Protein AF-A0A5C0SKN6-F1 (afdb_monomer_lite)

Radius of gyration: 29.1 Å; chains: 1; bounding box: 46×24×102 Å

InterPro domains:
  IPR007166 Class III signal peptide motif [PF04021] (7-33)

Organism: NCBI:txid2598455

Sequence (135 aa):
MFRLRRKKGQGAIEYLFMIAAALVIILIAVRYVGQSGQQASEQGNIAQLQAQAELAKSNLVGRNAWDDDYTVDWGDNGNKTIVIKNTSGTPLVNSTATNADKYKDLIGSTPKLKTVYDNCMSGNENYCYILIDLG

Structure (mmCIF, N/CA/C/O backbone):
data_AF-A0A5C0SKN6-F1
#
_entry.id   AF-A0A5C0SKN6-F1
#
loop_
_atom_site.group_PDB
_atom_site.id
_atom_site.type_symbol
_atom_site.label_atom_id
_atom_site.label_alt_id
_atom_site.label_comp_id
_atom_site.label_asym_id
_atom_site.label_entity_id
_atom_site.label_seq_id
_atom_site.pdbx_PDB_ins_code
_atom_site.Cartn_x
_atom_site.Cartn_y
_atom_site.Cartn_z
_atom_site.occupancy
_atom_site.B_iso_or_equiv
_atom_site.auth_seq_id
_atom_site.auth_comp_id
_atom_site.auth_asym_id
_atom_site.auth_atom_id
_atom_site.pdbx_PDB_model_num
ATOM 1 N N . MET A 1 1 ? 28.934 4.907 -84.330 1.00 46.41 1 MET A N 1
ATOM 2 C CA . MET A 1 1 ? 28.875 3.769 -83.384 1.00 46.41 1 MET A CA 1
ATOM 3 C C . MET A 1 1 ? 29.260 4.272 -81.989 1.00 46.41 1 MET A C 1
ATOM 5 O O . MET A 1 1 ? 30.438 4.326 -81.668 1.00 46.41 1 MET A O 1
ATOM 9 N N . PHE A 1 2 ? 28.291 4.729 -81.189 1.00 49.53 2 PHE A N 1
ATOM 10 C CA . PHE A 1 2 ? 28.538 5.266 -79.842 1.00 49.53 2 PHE A CA 1
ATOM 11 C C . PHE A 1 2 ? 28.407 4.138 -78.808 1.00 49.53 2 PHE A C 1
ATOM 13 O O . PHE A 1 2 ? 27.310 3.644 -78.561 1.00 49.53 2 PHE A O 1
ATOM 20 N N . ARG A 1 3 ? 29.525 3.702 -78.215 1.00 56.19 3 ARG A N 1
ATOM 21 C CA . ARG A 1 3 ? 29.519 2.790 -77.061 1.00 56.19 3 ARG A CA 1
ATOM 22 C C . ARG A 1 3 ? 29.512 3.619 -75.776 1.00 56.19 3 ARG A C 1
ATOM 24 O O . ARG A 1 3 ? 30.536 4.184 -75.399 1.00 56.19 3 ARG A O 1
ATOM 31 N N . LEU A 1 4 ? 28.367 3.675 -75.097 1.00 60.59 4 LEU A N 1
ATOM 32 C CA . LEU A 1 4 ? 28.257 4.214 -73.740 1.00 60.59 4 LEU A CA 1
ATOM 33 C C . LEU A 1 4 ? 29.071 3.329 -72.782 1.00 60.59 4 LEU A C 1
ATOM 35 O O . LEU A 1 4 ? 28.676 2.216 -72.436 1.00 60.59 4 LEU A O 1
ATOM 39 N N . ARG A 1 5 ? 30.243 3.820 -72.365 1.00 59.62 5 ARG A N 1
ATOM 40 C CA . ARG A 1 5 ? 31.045 3.234 -71.283 1.00 59.62 5 ARG A CA 1
ATOM 41 C C . ARG A 1 5 ? 30.256 3.347 -69.974 1.00 59.62 5 ARG A C 1
ATOM 43 O O . ARG A 1 5 ? 30.195 4.416 -69.375 1.00 59.62 5 ARG A O 1
ATOM 50 N N . ARG A 1 6 ? 29.686 2.232 -69.513 1.00 61.94 6 ARG A N 1
ATOM 51 C CA . ARG A 1 6 ? 29.120 2.082 -68.164 1.00 61.94 6 ARG A CA 1
ATOM 52 C C . ARG A 1 6 ? 30.262 2.273 -67.156 1.00 61.94 6 ARG A C 1
ATOM 54 O O . ARG A 1 6 ? 31.090 1.380 -66.980 1.00 61.94 6 ARG A O 1
ATOM 61 N N . LYS A 1 7 ? 30.384 3.465 -66.560 1.00 58.47 7 LYS A N 1
ATOM 62 C CA . LYS A 1 7 ? 31.364 3.706 -65.490 1.00 58.47 7 LYS A CA 1
ATOM 63 C C . LYS A 1 7 ? 30.988 2.826 -64.293 1.00 58.47 7 LYS A C 1
ATOM 65 O O . LYS A 1 7 ? 29.865 2.893 -63.801 1.00 58.47 7 LYS A O 1
ATOM 70 N N . LYS A 1 8 ? 31.935 1.990 -63.855 1.00 60.28 8 LYS A N 1
ATOM 71 C CA . LYS A 1 8 ? 31.880 1.180 -62.630 1.00 60.28 8 LYS A CA 1
ATOM 72 C C . LYS A 1 8 ? 31.763 2.103 -61.407 1.00 60.28 8 LYS A C 1
ATOM 74 O O . LYS A 1 8 ? 32.767 2.462 -60.810 1.00 60.28 8 LYS A O 1
ATOM 79 N N . GLY A 1 9 ? 30.541 2.476 -61.036 1.00 56.41 9 GLY A N 1
ATOM 80 C CA . GLY A 1 9 ? 30.201 2.994 -59.701 1.00 56.41 9 GLY A CA 1
ATOM 81 C C . GLY A 1 9 ? 29.853 1.878 -58.705 1.00 56.41 9 GLY A C 1
ATOM 82 O O . GLY A 1 9 ? 29.281 2.141 -57.656 1.00 56.41 9 GLY A O 1
ATOM 83 N N . GLN A 1 10 ? 30.144 0.623 -59.062 1.00 55.41 10 GLN A N 1
ATOM 84 C CA . GLN A 1 10 ? 29.625 -0.572 -58.397 1.00 55.41 10 GLN A CA 1
ATOM 85 C C . GLN A 1 10 ? 30.273 -0.843 -57.029 1.00 55.41 10 GLN A C 1
ATOM 87 O O . GLN A 1 10 ? 29.614 -1.400 -56.165 1.00 55.41 10 GLN A O 1
ATOM 92 N N . GLY A 1 11 ? 31.503 -0.371 -56.791 1.00 62.06 11 GLY A N 1
ATOM 93 C CA . GLY A 1 11 ? 32.177 -0.563 -55.499 1.00 62.06 11 GLY A CA 1
ATOM 94 C C . GLY A 1 11 ? 31.637 0.335 -54.380 1.00 62.06 11 GLY A C 1
ATOM 95 O O . GLY A 1 11 ? 31.522 -0.106 -53.247 1.00 62.06 11 GLY A O 1
ATOM 96 N N . ALA A 1 12 ? 31.243 1.580 -54.680 1.00 67.75 12 ALA A N 1
ATOM 97 C CA . ALA A 1 12 ? 30.758 2.517 -53.657 1.00 67.75 12 ALA A CA 1
ATOM 98 C C . ALA A 1 12 ? 29.393 2.108 -53.071 1.00 67.75 12 ALA A C 1
ATOM 100 O O . ALA A 1 12 ? 29.123 2.365 -51.902 1.00 67.75 12 ALA A O 1
ATOM 101 N N . ILE A 1 13 ? 28.551 1.439 -53.867 1.00 75.06 13 ILE A N 1
ATOM 102 C CA . ILE A 1 13 ? 27.249 0.926 -53.420 1.00 75.06 13 ILE A CA 1
ATOM 103 C C . ILE A 1 13 ? 27.419 -0.187 -52.377 1.00 75.06 13 ILE A C 1
ATOM 105 O O . ILE A 1 13 ? 26.685 -0.212 -51.395 1.00 75.06 13 ILE A O 1
ATOM 109 N N . GLU A 1 14 ? 28.402 -1.070 -52.540 1.00 76.50 14 GLU A N 1
ATOM 110 C CA . GLU A 1 14 ? 28.655 -2.168 -51.598 1.00 76.50 14 GLU A CA 1
ATOM 111 C C . GLU A 1 14 ? 29.098 -1.643 -50.223 1.00 76.50 14 GLU A C 1
ATOM 113 O O . GLU A 1 14 ? 28.596 -2.100 -49.194 1.00 76.50 14 GLU A O 1
ATOM 118 N N . TYR A 1 15 ? 29.949 -0.610 -50.195 1.00 82.44 15 TYR A N 1
ATOM 119 C CA . TYR A 1 15 ? 30.341 0.053 -48.947 1.00 82.44 15 TYR A CA 1
ATOM 120 C C . TYR A 1 15 ? 29.164 0.764 -48.268 1.00 82.44 15 TYR A C 1
ATOM 122 O O . TYR A 1 15 ? 29.035 0.699 -47.046 1.00 82.44 15 TYR A O 1
ATOM 130 N N . LEU A 1 16 ? 28.273 1.393 -49.043 1.00 81.88 16 LEU A N 1
ATOM 131 C CA . LEU A 1 16 ? 27.061 2.010 -48.500 1.00 81.88 16 LEU A CA 1
ATOM 132 C C . LEU A 1 16 ? 26.120 0.969 -47.879 1.00 81.88 16 LEU A C 1
ATOM 134 O O . LEU A 1 16 ? 25.572 1.218 -46.808 1.00 81.88 16 LEU A O 1
ATOM 138 N N . PHE A 1 17 ? 25.974 -0.209 -48.491 1.00 83.50 17 PHE A N 1
ATOM 139 C CA . PHE A 1 17 ? 25.161 -1.291 -47.929 1.00 83.50 17 PHE A CA 1
ATOM 140 C C . PHE A 1 17 ? 25.761 -1.894 -46.656 1.00 83.50 17 PHE A C 1
ATOM 142 O O . PHE A 1 17 ? 25.015 -2.156 -45.713 1.00 83.50 17 PHE A O 1
ATOM 149 N N . MET A 1 18 ? 27.084 -2.067 -46.581 1.00 88.69 18 MET A N 1
ATOM 150 C CA . MET A 1 18 ? 27.732 -2.534 -45.347 1.00 88.69 18 MET A CA 1
ATOM 151 C C . MET A 1 18 ? 27.543 -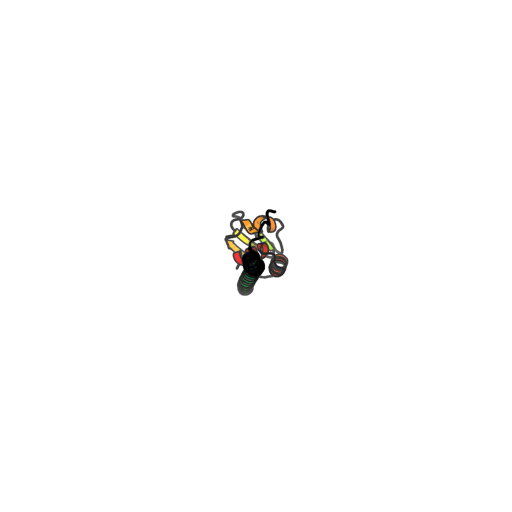1.546 -44.195 1.00 88.69 18 MET A C 1
ATOM 153 O O . MET A 1 18 ? 27.184 -1.952 -43.090 1.00 88.69 18 MET A O 1
ATOM 157 N N . ILE A 1 19 ? 27.737 -0.250 -44.456 1.00 88.56 19 ILE A N 1
ATOM 158 C CA . ILE A 1 19 ? 27.541 0.794 -43.444 1.00 88.56 19 ILE A CA 1
ATOM 159 C C . ILE A 1 19 ? 26.071 0.843 -43.015 1.00 88.56 19 ILE A C 1
ATOM 161 O O . ILE A 1 19 ? 25.785 0.878 -41.820 1.00 88.56 19 ILE A O 1
ATOM 165 N N . ALA A 1 20 ? 25.131 0.778 -43.960 1.00 91.56 20 ALA A N 1
ATOM 166 C CA . ALA A 1 20 ? 23.706 0.754 -43.647 1.00 91.56 20 ALA A CA 1
ATOM 167 C C . ALA A 1 20 ? 23.327 -0.453 -42.773 1.00 91.56 20 ALA A C 1
ATOM 169 O O . ALA A 1 20 ? 22.625 -0.287 -41.778 1.00 91.56 20 ALA A O 1
ATOM 170 N N . ALA A 1 21 ? 23.832 -1.649 -43.089 1.00 91.25 21 ALA A N 1
ATOM 171 C CA . ALA A 1 21 ? 23.581 -2.849 -42.293 1.00 91.25 21 ALA A CA 1
ATOM 172 C C . ALA A 1 21 ? 24.131 -2.717 -40.864 1.00 91.25 21 ALA A C 1
ATOM 174 O O . ALA A 1 21 ? 23.428 -3.027 -39.902 1.00 91.25 21 ALA A O 1
ATOM 175 N N . ALA A 1 22 ? 25.350 -2.192 -40.709 1.00 92.62 22 ALA A N 1
ATOM 176 C CA . ALA A 1 22 ? 25.938 -1.941 -39.396 1.00 92.62 22 ALA A CA 1
ATOM 177 C C . ALA A 1 22 ? 25.105 -0.939 -38.575 1.00 92.62 22 ALA A C 1
ATOM 179 O O . ALA A 1 22 ? 24.828 -1.180 -37.400 1.00 92.62 22 ALA A O 1
ATOM 180 N N . LEU A 1 23 ? 24.641 0.149 -39.197 1.00 93.00 23 LEU A N 1
ATOM 181 C CA . LEU A 1 23 ? 23.803 1.154 -38.538 1.00 93.00 23 LEU A CA 1
ATOM 182 C C . LEU A 1 23 ? 22.438 0.595 -38.112 1.00 93.00 23 LEU A C 1
ATOM 184 O O . LEU A 1 23 ? 21.962 0.916 -37.025 1.00 93.00 23 LEU A O 1
ATOM 188 N N . VAL A 1 24 ? 21.828 -0.274 -38.923 1.00 91.75 24 VAL A N 1
ATOM 189 C CA . VAL A 1 24 ? 20.564 -0.944 -38.575 1.00 91.75 24 VAL A CA 1
ATOM 190 C C . VAL A 1 24 ? 20.742 -1.866 -37.369 1.00 91.75 24 VAL A C 1
ATOM 192 O O . VAL A 1 24 ? 19.924 -1.828 -36.451 1.00 91.75 24 VAL A O 1
ATOM 195 N N . ILE A 1 25 ? 21.821 -2.653 -37.330 1.00 91.38 25 ILE A N 1
ATOM 196 C CA . ILE A 1 25 ? 22.118 -3.539 -36.193 1.00 91.38 25 ILE A CA 1
ATOM 197 C C . ILE A 1 25 ? 22.302 -2.723 -34.907 1.00 91.38 25 ILE A C 1
ATOM 199 O O . ILE A 1 25 ? 21.711 -3.058 -33.880 1.00 91.38 25 ILE A O 1
ATOM 203 N N . ILE A 1 26 ? 23.060 -1.621 -34.965 1.00 90.44 26 ILE A N 1
ATOM 204 C CA . ILE A 1 26 ? 23.255 -0.724 -33.816 1.00 90.44 26 ILE A CA 1
ATOM 205 C C . ILE A 1 26 ? 21.915 -0.140 -33.346 1.00 90.44 26 ILE A C 1
ATOM 207 O O . ILE A 1 26 ? 21.632 -0.138 -32.150 1.00 90.44 26 ILE A O 1
ATOM 211 N N . LEU A 1 27 ? 21.061 0.313 -34.267 1.00 91.31 27 LEU A N 1
ATOM 212 C CA . LEU A 1 27 ? 19.762 0.895 -33.928 1.00 91.31 27 LEU A CA 1
ATOM 213 C C . LEU A 1 27 ? 18.827 -0.116 -33.244 1.00 91.31 27 LEU A C 1
ATOM 215 O O . LEU A 1 27 ? 18.150 0.233 -32.276 1.00 91.31 27 LEU A O 1
ATOM 219 N N . ILE A 1 28 ? 18.817 -1.372 -33.701 1.00 87.94 28 ILE A N 1
ATOM 220 C CA . ILE A 1 28 ? 18.052 -2.452 -33.059 1.00 87.94 28 ILE A CA 1
ATOM 221 C C . ILE A 1 28 ? 18.600 -2.737 -31.657 1.00 87.94 28 ILE A C 1
ATOM 223 O O . ILE A 1 28 ? 17.816 -2.827 -30.713 1.00 87.94 28 ILE A O 1
ATOM 227 N N . ALA A 1 29 ? 19.923 -2.819 -31.497 1.00 87.38 29 ALA A N 1
ATOM 228 C CA . ALA A 1 29 ? 20.552 -3.038 -30.196 1.00 87.38 29 ALA A CA 1
ATOM 229 C C . ALA A 1 29 ? 20.220 -1.918 -29.193 1.00 87.38 29 ALA A C 1
ATOM 231 O O . ALA A 1 29 ? 19.801 -2.211 -28.075 1.00 87.38 29 ALA A O 1
ATOM 232 N N . VAL A 1 30 ? 20.315 -0.644 -29.593 1.00 85.62 30 VAL A N 1
ATOM 233 C CA . VAL A 1 30 ? 19.961 0.490 -28.715 1.00 85.62 30 VAL A CA 1
ATOM 234 C C . VAL A 1 30 ? 18.474 0.469 -28.353 1.00 85.62 30 VAL A C 1
ATOM 236 O O . VAL A 1 30 ? 18.125 0.690 -27.195 1.00 85.62 30 VAL A O 1
ATOM 239 N N . ARG A 1 31 ? 17.587 0.154 -29.306 1.00 81.00 31 ARG A N 1
ATOM 240 C CA . ARG A 1 31 ? 16.144 0.048 -29.040 1.00 81.00 31 ARG A CA 1
ATOM 241 C C . ARG A 1 31 ? 15.819 -1.092 -28.073 1.00 81.00 31 ARG A C 1
ATOM 243 O O . ARG A 1 31 ? 15.003 -0.902 -27.177 1.00 81.00 31 ARG A O 1
ATOM 250 N N . TYR A 1 32 ? 16.471 -2.242 -28.226 1.00 80.31 32 TYR A N 1
ATOM 251 C CA . TYR A 1 32 ? 16.269 -3.404 -27.362 1.00 80.31 32 TYR A CA 1
ATOM 252 C C . TYR A 1 32 ? 16.772 -3.153 -25.933 1.00 80.31 32 TYR A C 1
ATOM 254 O O . TYR A 1 32 ? 16.070 -3.457 -24.968 1.00 80.31 32 TYR A O 1
ATOM 262 N N . VAL A 1 33 ? 17.948 -2.531 -25.785 1.00 75.81 33 VAL A N 1
ATOM 263 C CA . VAL A 1 33 ? 18.497 -2.136 -24.476 1.00 75.81 33 VAL A CA 1
ATOM 264 C C . VAL A 1 33 ? 17.625 -1.071 -23.810 1.00 75.81 33 VAL A C 1
ATOM 266 O O . VAL A 1 33 ? 17.318 -1.195 -22.629 1.00 75.81 33 VAL A O 1
ATOM 269 N N . GLY A 1 34 ? 17.165 -0.064 -24.560 1.00 66.75 34 GLY A N 1
ATOM 270 C CA . GLY A 1 34 ? 16.262 0.967 -24.041 1.00 66.75 34 GLY A CA 1
ATOM 271 C C . GLY A 1 34 ? 14.926 0.401 -23.553 1.00 66.75 34 GLY A C 1
ATOM 272 O O . GLY A 1 34 ? 14.467 0.758 -22.471 1.00 66.75 34 GLY A O 1
ATOM 273 N N . GLN A 1 35 ? 14.333 -0.530 -24.305 1.00 66.25 35 GLN A N 1
ATOM 274 C CA . GLN A 1 35 ? 13.076 -1.180 -23.927 1.00 66.25 35 GLN A CA 1
ATOM 275 C C . GLN A 1 35 ? 13.247 -2.122 -22.721 1.00 66.25 35 GLN A C 1
ATOM 277 O O . GLN A 1 35 ? 12.414 -2.121 -21.818 1.00 66.25 35 GLN A O 1
ATOM 282 N N . SER A 1 36 ? 14.354 -2.868 -22.660 1.00 63.00 36 SER A N 1
ATOM 283 C CA . SER A 1 36 ? 14.675 -3.733 -21.513 1.00 63.00 36 SER A CA 1
ATOM 284 C C . SER A 1 36 ? 14.969 -2.922 -20.242 1.00 63.00 36 SER A C 1
ATOM 286 O O . SER A 1 36 ? 14.613 -3.335 -19.141 1.00 63.00 36 SER A O 1
ATOM 288 N N . GLY A 1 37 ? 15.585 -1.743 -20.386 1.00 59.94 37 GLY A N 1
ATOM 289 C CA . GLY A 1 37 ? 15.877 -0.835 -19.275 1.00 59.94 37 GLY A CA 1
ATOM 290 C C . GLY A 1 37 ? 14.630 -0.204 -18.651 1.00 59.94 37 GLY A C 1
ATOM 291 O O . GLY A 1 37 ? 14.584 -0.037 -17.436 1.00 59.94 37 GLY A O 1
ATOM 292 N N . GLN A 1 38 ? 13.599 0.098 -19.449 1.00 58.28 38 GLN A N 1
ATOM 293 C CA . GLN A 1 38 ? 12.324 0.622 -18.938 1.00 58.28 38 GLN A CA 1
ATOM 294 C C . GLN A 1 38 ? 11.596 -0.414 -18.072 1.00 58.28 38 GLN A C 1
ATOM 296 O O . GLN A 1 38 ? 11.209 -0.107 -16.948 1.00 58.28 38 GLN A O 1
ATOM 301 N N . GLN A 1 39 ? 11.519 -1.665 -18.534 1.00 59.16 39 GLN A N 1
ATOM 302 C CA . GLN A 1 39 ? 10.892 -2.751 -17.777 1.00 59.16 39 GLN A CA 1
ATOM 303 C C . GLN A 1 39 ? 11.664 -3.088 -16.486 1.00 59.16 39 GLN A C 1
ATOM 305 O O . GLN A 1 39 ? 11.058 -3.339 -15.445 1.00 59.16 39 GLN A O 1
ATOM 310 N N . ALA A 1 40 ? 13.001 -3.036 -16.519 1.00 60.53 40 ALA A N 1
ATOM 311 C CA . ALA A 1 40 ? 13.829 -3.211 -15.326 1.00 60.53 40 ALA A CA 1
ATOM 312 C C . ALA A 1 40 ? 13.667 -2.058 -14.316 1.00 60.53 40 ALA A C 1
ATOM 314 O O . ALA A 1 40 ? 13.701 -2.289 -13.108 1.00 60.53 40 ALA A O 1
ATOM 315 N N . SER A 1 41 ? 13.462 -0.824 -14.792 1.00 62.38 41 SER A N 1
ATOM 316 C CA . SER A 1 41 ? 13.232 0.342 -13.931 1.00 62.38 41 SER A CA 1
ATOM 317 C C . SER A 1 41 ? 11.882 0.275 -13.212 1.00 62.38 41 SER A C 1
ATOM 319 O O . SER A 1 41 ? 11.808 0.621 -12.035 1.00 62.38 41 SER A O 1
ATOM 321 N N . GLU A 1 42 ? 10.828 -0.179 -13.891 1.00 62.34 42 GLU A N 1
ATOM 322 C CA . GLU A 1 42 ? 9.501 -0.373 -13.287 1.00 62.34 42 GLU A CA 1
ATOM 323 C C . GLU A 1 42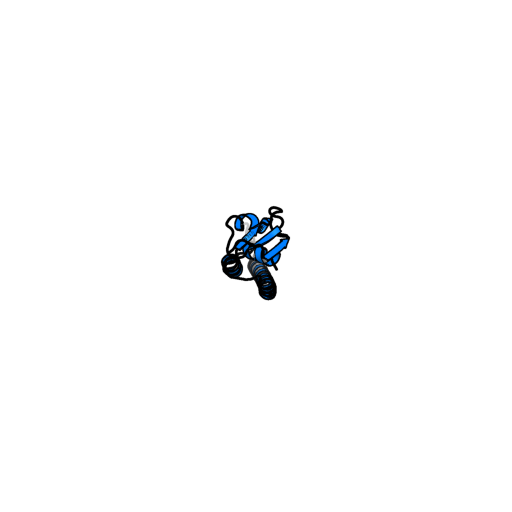 ? 9.531 -1.489 -12.231 1.00 62.34 42 GLU A C 1
ATOM 325 O O . GLU A 1 42 ? 9.043 -1.315 -11.115 1.00 62.34 42 GLU A O 1
ATOM 330 N N . GLN A 1 43 ? 10.208 -2.604 -12.527 1.00 63.81 43 GLN A N 1
ATOM 331 C CA . GLN A 1 43 ? 10.343 -3.716 -11.584 1.00 63.81 43 GLN A CA 1
ATOM 332 C C . GLN A 1 43 ? 11.240 -3.376 -10.375 1.00 63.81 43 GLN A C 1
ATOM 334 O O . GLN A 1 43 ? 11.021 -3.879 -9.274 1.00 63.81 43 GLN A O 1
ATOM 339 N N . GLY A 1 44 ? 12.224 -2.488 -10.552 1.00 73.50 44 GLY A N 1
ATOM 340 C CA . GLY A 1 44 ? 13.041 -1.962 -9.456 1.00 73.50 44 GLY A CA 1
ATOM 341 C C . GLY A 1 44 ? 12.253 -1.065 -8.497 1.00 73.50 44 GLY A C 1
ATOM 342 O O . GLY A 1 44 ? 12.388 -1.201 -7.280 1.00 73.50 44 GLY A O 1
ATOM 343 N N . ASN A 1 45 ? 11.387 -0.195 -9.028 1.00 82.62 45 ASN A N 1
ATOM 344 C CA . ASN A 1 45 ? 10.555 0.692 -8.210 1.00 82.62 45 ASN A CA 1
ATOM 345 C C . ASN A 1 45 ? 9.591 -0.093 -7.319 1.00 82.62 45 ASN A C 1
ATOM 347 O O . ASN A 1 45 ? 9.470 0.211 -6.131 1.00 82.62 45 ASN A O 1
ATOM 351 N N . ILE A 1 46 ? 8.949 -1.136 -7.850 1.00 87.31 46 ILE A N 1
ATOM 352 C CA . ILE A 1 46 ? 7.987 -1.895 -7.053 1.00 87.31 46 ILE A CA 1
ATOM 353 C C . ILE A 1 46 ? 8.649 -2.723 -5.953 1.00 87.31 46 ILE A C 1
ATOM 355 O O . ILE A 1 46 ? 8.151 -2.754 -4.831 1.00 87.31 46 ILE A O 1
ATOM 359 N N . ALA A 1 47 ? 9.818 -3.308 -6.228 1.00 89.38 47 ALA A N 1
ATOM 360 C CA . ALA A 1 47 ? 10.600 -4.008 -5.214 1.00 89.38 47 ALA A CA 1
ATOM 361 C C . ALA A 1 47 ? 11.028 -3.057 -4.080 1.00 89.38 47 ALA A C 1
ATOM 363 O O . ALA A 1 47 ? 10.973 -3.418 -2.904 1.00 89.38 47 ALA A O 1
ATOM 364 N N . GLN A 1 48 ? 11.396 -1.813 -4.412 1.00 91.81 48 GLN A N 1
ATOM 365 C CA . GLN A 1 48 ? 11.715 -0.792 -3.413 1.00 91.81 48 GLN A CA 1
ATOM 366 C C . GLN A 1 48 ? 10.489 -0.405 -2.570 1.00 91.81 48 GLN A C 1
ATOM 368 O O . GLN A 1 48 ? 10.613 -0.220 -1.357 1.00 91.81 48 GLN A O 1
ATOM 373 N N . LEU A 1 49 ? 9.313 -0.269 -3.187 1.00 92.50 49 LEU A N 1
ATOM 374 C CA . LEU A 1 49 ? 8.068 0.023 -2.471 1.00 92.50 49 LEU A CA 1
ATOM 375 C C . LEU A 1 49 ? 7.668 -1.128 -1.542 1.00 92.50 49 LEU A C 1
ATOM 377 O O . LEU A 1 49 ? 7.283 -0.880 -0.402 1.00 92.50 49 LEU A O 1
ATOM 381 N N . GLN A 1 50 ? 7.816 -2.376 -1.988 1.00 94.00 50 GLN A N 1
ATOM 382 C CA . GLN A 1 50 ? 7.555 -3.561 -1.170 1.00 94.00 50 GLN A CA 1
ATOM 383 C C . GLN A 1 50 ? 8.494 -3.632 0.038 1.00 94.00 50 GLN A C 1
ATOM 385 O O . GLN A 1 50 ? 8.027 -3.841 1.154 1.00 94.00 50 GLN A O 1
ATOM 390 N N . ALA A 1 51 ? 9.788 -3.356 -0.145 1.00 93.75 51 ALA A N 1
ATOM 391 C CA . ALA A 1 51 ? 10.744 -3.312 0.961 1.00 93.75 51 ALA A CA 1
ATOM 392 C C . ALA A 1 51 ? 10.384 -2.237 2.008 1.00 93.75 51 ALA A C 1
ATOM 394 O O . ALA A 1 51 ? 10.465 -2.482 3.212 1.00 93.75 51 ALA A O 1
ATOM 395 N N . GLN A 1 52 ? 9.942 -1.053 1.568 1.00 94.12 52 GLN A N 1
ATOM 396 C CA . GLN A 1 52 ? 9.469 -0.010 2.486 1.00 94.12 52 GLN A CA 1
ATOM 397 C C . GLN A 1 52 ? 8.171 -0.416 3.196 1.00 94.12 52 GLN A C 1
ATOM 399 O O . GLN A 1 52 ? 8.029 -0.182 4.394 1.00 94.12 52 GLN A O 1
ATOM 404 N N . ALA A 1 53 ? 7.247 -1.067 2.489 1.00 93.69 53 ALA A N 1
ATOM 405 C CA . ALA A 1 53 ? 6.015 -1.584 3.073 1.00 93.69 53 ALA A CA 1
ATOM 406 C C . ALA A 1 53 ? 6.273 -2.684 4.122 1.00 93.69 53 ALA A C 1
ATOM 408 O O . ALA A 1 53 ? 5.572 -2.749 5.132 1.00 93.69 53 ALA A O 1
ATOM 409 N N . GLU A 1 54 ? 7.292 -3.529 3.932 1.00 94.75 54 GLU A N 1
ATOM 410 C CA . GLU A 1 54 ? 7.715 -4.509 4.940 1.00 94.75 54 GLU A CA 1
ATOM 411 C C . GLU A 1 54 ? 8.304 -3.848 6.186 1.00 94.75 54 GLU A C 1
ATOM 413 O O . GLU A 1 54 ? 7.977 -4.251 7.305 1.00 94.75 54 GLU A O 1
ATOM 418 N N . LEU A 1 55 ? 9.120 -2.804 6.014 1.00 94.62 55 LEU A N 1
ATOM 419 C CA . LEU A 1 55 ? 9.635 -2.024 7.138 1.00 94.62 55 LEU A CA 1
ATOM 420 C C . LEU A 1 55 ? 8.491 -1.370 7.922 1.00 94.62 55 LEU A C 1
ATOM 422 O O . LEU A 1 55 ? 8.438 -1.488 9.146 1.00 94.62 55 LEU A O 1
ATOM 426 N N . ALA A 1 56 ? 7.544 -0.751 7.217 1.00 93.62 56 ALA A N 1
ATOM 427 C CA . ALA A 1 56 ? 6.355 -0.162 7.819 1.00 93.62 56 ALA A CA 1
ATOM 428 C C . ALA A 1 56 ? 5.541 -1.203 8.603 1.00 93.62 56 ALA A C 1
ATOM 430 O O . ALA A 1 56 ? 5.193 -0.982 9.764 1.00 93.62 56 ALA A O 1
ATOM 431 N N . LYS A 1 57 ? 5.309 -2.388 8.022 1.00 94.12 57 LYS A N 1
ATOM 432 C CA . LYS A 1 57 ? 4.677 -3.513 8.726 1.00 94.12 57 LYS A CA 1
ATOM 433 C C . LYS A 1 57 ? 5.453 -3.897 9.985 1.00 94.12 57 LYS A C 1
ATOM 435 O O . LYS A 1 57 ? 4.843 -4.061 11.037 1.00 94.12 57 LYS A O 1
ATOM 440 N N . SER A 1 58 ? 6.778 -4.009 9.908 1.00 94.94 58 SER A N 1
ATOM 441 C CA . SER A 1 58 ? 7.618 -4.324 11.068 1.00 94.94 58 SER A CA 1
ATOM 442 C C . SER A 1 58 ? 7.475 -3.277 12.180 1.00 94.94 58 SER A C 1
ATOM 444 O O . SER A 1 58 ? 7.350 -3.641 13.350 1.00 94.94 58 SER A O 1
ATOM 446 N N . ASN A 1 59 ? 7.426 -1.986 11.833 1.00 93.88 59 ASN A N 1
ATOM 447 C CA . ASN A 1 59 ? 7.191 -0.902 12.790 1.00 93.88 59 ASN A CA 1
ATOM 448 C C . ASN A 1 59 ? 5.805 -1.014 13.443 1.00 93.88 59 ASN A C 1
ATOM 450 O O . ASN A 1 59 ? 5.676 -0.862 14.659 1.00 93.88 59 ASN A O 1
ATOM 454 N N . LEU A 1 60 ? 4.767 -1.318 12.660 1.00 93.75 60 LEU A N 1
ATOM 455 C CA . LEU A 1 60 ? 3.400 -1.501 13.155 1.00 93.75 60 LEU A CA 1
ATOM 456 C C . LEU A 1 60 ? 3.276 -2.716 14.082 1.00 93.75 60 LEU A C 1
ATOM 458 O O . LEU A 1 60 ? 2.651 -2.612 15.139 1.00 93.75 60 LEU A O 1
ATOM 462 N N . VAL A 1 61 ? 3.914 -3.838 13.736 1.00 93.75 61 VAL A N 1
ATOM 463 C CA . VAL A 1 61 ? 4.001 -5.028 14.597 1.00 93.75 61 VAL A CA 1
ATOM 464 C C . VAL A 1 61 ? 4.707 -4.678 15.907 1.00 93.75 61 VAL A C 1
ATOM 466 O O . VAL A 1 61 ? 4.182 -4.974 16.977 1.00 93.75 61 VAL A O 1
ATOM 469 N N . GLY A 1 62 ? 5.838 -3.966 15.848 1.00 92.69 62 GLY A N 1
ATOM 470 C CA . GLY A 1 62 ? 6.566 -3.515 17.039 1.00 92.69 62 GLY A CA 1
ATOM 471 C C . GLY A 1 62 ? 5.755 -2.588 17.954 1.00 92.69 62 GLY A C 1
ATOM 472 O O . GLY A 1 62 ? 6.009 -2.523 19.155 1.00 92.69 62 GLY A O 1
ATOM 473 N N . ARG A 1 63 ? 4.746 -1.899 17.408 1.00 92.12 63 ARG A N 1
ATOM 474 C CA . ARG A 1 63 ? 3.822 -1.019 18.140 1.00 92.12 63 ARG A CA 1
ATOM 475 C C . ARG A 1 63 ? 2.533 -1.715 18.594 1.00 92.12 63 ARG A C 1
ATOM 477 O O . ARG A 1 63 ? 1.663 -1.036 19.133 1.00 92.12 63 ARG A O 1
ATOM 484 N N . ASN A 1 64 ? 2.385 -3.027 18.378 1.00 91.94 64 ASN A N 1
ATOM 485 C CA . ASN A 1 64 ? 1.129 -3.771 18.574 1.00 91.94 64 ASN A CA 1
ATOM 486 C C . ASN A 1 64 ? -0.065 -3.170 17.802 1.00 91.94 64 ASN A C 1
ATOM 488 O O . ASN A 1 64 ? -1.212 -3.243 18.240 1.00 91.94 64 ASN A O 1
ATOM 492 N N . ALA A 1 65 ? 0.210 -2.558 16.650 1.00 92.38 65 ALA A N 1
ATOM 493 C CA . ALA A 1 65 ? -0.778 -1.924 15.780 1.00 92.38 65 ALA A CA 1
ATOM 494 C C . ALA A 1 65 ? -1.016 -2.707 14.478 1.00 92.38 65 ALA A C 1
ATOM 496 O O . ALA A 1 65 ? -1.667 -2.201 13.566 1.00 92.38 65 ALA A O 1
ATOM 497 N N . TRP A 1 66 ? -0.486 -3.928 14.386 1.00 94.25 66 TRP A N 1
ATOM 498 C CA . TRP A 1 66 ? -0.716 -4.835 13.270 1.00 94.25 66 TRP A CA 1
ATOM 499 C C . TRP A 1 66 ? -1.606 -5.997 13.693 1.00 94.25 66 TRP A C 1
ATOM 501 O O . TRP A 1 66 ? -1.244 -6.764 14.583 1.00 94.25 66 TRP A O 1
ATOM 511 N N . ASP A 1 67 ? -2.720 -6.154 12.994 1.00 94.44 67 ASP A N 1
ATOM 512 C CA . ASP A 1 67 ? -3.540 -7.358 12.984 1.00 94.44 67 ASP A CA 1
ATOM 513 C C . ASP A 1 67 ? -4.189 -7.455 11.598 1.00 94.44 67 ASP A C 1
ATOM 515 O O . ASP A 1 67 ? -4.495 -6.439 10.966 1.00 94.44 67 ASP A O 1
ATOM 519 N N . ASP A 1 68 ? -4.370 -8.674 11.112 1.00 93.88 68 ASP A N 1
ATOM 520 C CA . ASP A 1 68 ? -4.914 -8.940 9.785 1.00 93.88 68 ASP A CA 1
ATOM 521 C C . ASP A 1 68 ? -6.383 -8.495 9.652 1.00 93.88 68 ASP A C 1
ATOM 523 O O . ASP A 1 68 ? -6.827 -8.162 8.546 1.00 93.88 68 ASP A O 1
ATOM 527 N N . ASP A 1 69 ? -7.121 -8.444 10.765 1.00 94.56 69 ASP A N 1
ATOM 528 C CA . ASP A 1 69 ? -8.518 -8.014 10.828 1.00 94.56 69 ASP A CA 1
ATOM 529 C C . ASP A 1 69 ? -8.701 -6.516 11.090 1.00 94.56 69 ASP A C 1
ATOM 531 O O . ASP A 1 69 ? -9.821 -6.007 10.987 1.00 94.56 69 ASP A O 1
ATOM 535 N N . TYR A 1 70 ? -7.626 -5.789 11.397 1.00 94.94 70 TYR A N 1
ATOM 536 C CA . TYR A 1 70 ? -7.692 -4.338 11.540 1.00 94.94 70 TYR A CA 1
ATOM 537 C C . TYR A 1 70 ? -7.947 -3.675 10.192 1.00 94.94 70 TYR A C 1
ATOM 539 O O . TYR A 1 70 ? -7.561 -4.178 9.139 1.00 94.94 70 TYR A O 1
ATOM 547 N N . THR A 1 71 ? -8.605 -2.525 10.217 1.00 94.88 71 THR A N 1
ATOM 548 C CA . THR A 1 71 ? -9.004 -1.805 9.006 1.00 94.88 71 THR A CA 1
ATOM 549 C C . THR A 1 71 ? -8.219 -0.521 8.861 1.00 94.88 71 THR A C 1
ATOM 551 O O . THR A 1 71 ? -7.936 0.154 9.853 1.00 94.88 71 THR A O 1
ATOM 554 N N . VAL A 1 72 ? -7.928 -0.157 7.618 1.00 93.69 72 VAL A N 1
ATOM 555 C CA . VAL A 1 72 ? -7.372 1.149 7.281 1.00 93.69 72 VAL A CA 1
ATOM 556 C C . VAL A 1 72 ? -8.509 2.073 6.872 1.00 93.69 72 VAL A C 1
ATOM 558 O O . VAL A 1 72 ? -9.350 1.704 6.056 1.00 93.69 72 VAL A O 1
ATOM 561 N N . ASP A 1 73 ? -8.535 3.267 7.447 1.00 92.62 73 ASP A N 1
ATOM 562 C CA . ASP A 1 73 ? -9.561 4.270 7.184 1.00 92.62 73 ASP A CA 1
ATOM 563 C C . ASP A 1 73 ? -8.942 5.670 7.143 1.00 92.62 73 ASP A C 1
ATOM 565 O O . ASP A 1 73 ? -7.791 5.885 7.535 1.00 92.62 73 ASP A O 1
ATOM 569 N N . TRP A 1 74 ? -9.717 6.642 6.684 1.00 92.12 74 TRP A N 1
ATOM 570 C CA . TRP A 1 74 ? -9.382 8.043 6.839 1.00 92.12 74 TRP A CA 1
ATOM 571 C C . TRP A 1 74 ? -9.607 8.500 8.282 1.00 92.12 74 TRP A C 1
ATOM 573 O O . TRP A 1 74 ? -10.557 8.100 8.959 1.00 92.12 74 TRP A O 1
ATOM 583 N N . GLY A 1 75 ? -8.697 9.341 8.765 1.00 85.81 75 GLY A N 1
ATOM 584 C CA . GLY A 1 75 ? -8.870 10.061 10.021 1.00 85.81 75 GLY A CA 1
ATOM 585 C C . GLY A 1 75 ? -9.800 11.268 9.870 1.00 85.81 75 GLY A C 1
ATOM 586 O O . GLY A 1 75 ? -10.205 11.644 8.770 1.00 85.81 75 GLY A O 1
ATOM 587 N N . ASP A 1 76 ? -10.081 11.935 10.989 1.00 77.12 76 ASP A N 1
ATOM 588 C CA . ASP A 1 76 ? -11.054 13.037 11.065 1.00 77.12 76 ASP A CA 1
ATOM 589 C C . ASP A 1 76 ? -10.648 14.305 10.280 1.00 77.12 76 ASP A C 1
ATOM 591 O O . ASP A 1 76 ? -11.423 15.253 10.168 1.00 77.12 76 ASP A O 1
ATOM 595 N N . ASN A 1 77 ? -9.441 14.336 9.702 1.00 73.50 77 ASN A N 1
ATOM 596 C CA . ASN A 1 77 ? -8.883 15.472 8.962 1.00 73.50 77 ASN A CA 1
ATOM 597 C C . ASN A 1 77 ? -9.028 15.339 7.428 1.00 73.50 77 ASN A C 1
ATOM 599 O O . ASN A 1 77 ? -8.262 15.933 6.660 1.00 73.50 77 ASN A O 1
ATOM 603 N N . GLY A 1 78 ? -9.991 14.531 6.971 1.00 70.50 78 GLY A N 1
ATOM 604 C CA . GLY A 1 78 ? -10.172 14.175 5.561 1.00 70.50 78 GLY A CA 1
ATOM 605 C C . GLY A 1 78 ? -9.023 13.316 5.020 1.00 70.50 78 GLY A C 1
ATOM 606 O O . GLY A 1 78 ? -8.308 12.668 5.785 1.00 70.50 78 GLY A O 1
ATOM 607 N N . ASN A 1 79 ? -8.786 13.360 3.701 1.00 77.94 79 ASN A N 1
ATOM 608 C CA . ASN A 1 79 ? -7.741 12.580 3.006 1.00 77.94 79 ASN A CA 1
ATOM 609 C C . ASN A 1 79 ? -6.291 13.009 3.348 1.00 77.94 79 ASN A C 1
ATOM 611 O O . ASN A 1 79 ? -5.389 12.852 2.534 1.00 77.94 79 ASN A O 1
ATOM 615 N N . LYS A 1 80 ? -6.055 13.624 4.511 1.00 84.69 80 LYS A N 1
ATOM 616 C CA . LYS A 1 80 ? -4.737 14.086 4.978 1.00 84.69 80 LYS A CA 1
ATOM 617 C C . LYS A 1 80 ? -4.136 13.193 6.054 1.00 84.69 80 LYS A C 1
ATOM 619 O O . LYS A 1 80 ? -2.935 13.259 6.298 1.00 84.69 80 LYS A O 1
ATOM 624 N N . THR A 1 81 ? -4.962 12.390 6.713 1.00 90.19 81 THR A N 1
ATOM 625 C CA . THR A 1 81 ? -4.543 11.511 7.806 1.00 90.19 81 THR A CA 1
ATOM 626 C C . THR A 1 81 ? -5.101 10.130 7.580 1.00 90.19 81 THR A C 1
ATOM 628 O O . THR A 1 81 ? -6.305 10.002 7.372 1.00 90.19 81 THR A O 1
ATOM 631 N N . ILE A 1 82 ? -4.258 9.116 7.676 1.00 92.62 82 ILE A N 1
ATOM 632 C CA . ILE A 1 82 ? -4.650 7.719 7.571 1.00 92.62 82 ILE A CA 1
ATOM 633 C C . ILE A 1 82 ? -4.582 7.066 8.948 1.00 92.62 82 ILE A C 1
ATOM 635 O O . ILE A 1 82 ? -3.675 7.341 9.741 1.00 92.62 82 ILE A O 1
ATOM 639 N N . VAL A 1 83 ? -5.575 6.238 9.258 1.00 93.62 83 VAL A N 1
ATOM 640 C CA . VAL A 1 83 ? -5.702 5.597 10.563 1.00 93.62 83 VAL A CA 1
ATOM 641 C C . VAL A 1 83 ? -5.851 4.093 10.435 1.00 93.62 83 VAL A C 1
ATOM 643 O O . VAL A 1 83 ? -6.521 3.589 9.536 1.00 93.62 83 VAL A O 1
ATOM 646 N N . ILE A 1 84 ? -5.256 3.376 11.384 1.00 94.56 84 ILE A N 1
ATOM 647 C CA . ILE A 1 84 ? -5.542 1.959 11.610 1.00 94.56 84 ILE A CA 1
ATOM 648 C C . ILE A 1 84 ? -6.563 1.882 12.729 1.00 94.56 84 ILE A C 1
ATOM 650 O O . ILE A 1 84 ? -6.321 2.410 13.815 1.00 94.56 84 ILE A O 1
ATOM 654 N N . LYS A 1 85 ? -7.684 1.212 12.479 1.00 93.38 85 LYS A N 1
ATOM 655 C CA . LYS A 1 85 ? -8.718 0.941 13.475 1.00 93.38 85 LYS A CA 1
ATOM 656 C C . LYS A 1 85 ? -8.731 -0.544 13.813 1.00 93.38 85 LYS A C 1
ATOM 658 O O . LYS A 1 85 ? -8.625 -1.388 12.924 1.00 93.38 85 LYS A O 1
ATOM 663 N N . ASN A 1 86 ? -8.874 -0.854 15.098 1.00 92.69 86 ASN A N 1
ATOM 664 C CA . ASN A 1 86 ? -9.095 -2.230 15.531 1.00 92.69 86 ASN A CA 1
ATOM 665 C C . ASN A 1 86 ? -10.498 -2.726 15.135 1.00 92.69 86 ASN A C 1
ATOM 667 O O . ASN A 1 86 ? -11.326 -1.963 14.636 1.00 92.69 86 ASN A O 1
ATOM 671 N N . THR A 1 87 ? -10.797 -3.995 15.413 1.00 91.06 87 THR A N 1
ATOM 672 C CA . THR A 1 87 ? -12.110 -4.609 15.132 1.00 91.06 87 THR A CA 1
ATOM 673 C C . THR A 1 87 ? -13.285 -3.921 15.839 1.00 91.06 87 THR A C 1
ATOM 675 O O . THR A 1 87 ? -14.417 -4.001 15.371 1.00 91.06 87 THR A O 1
ATOM 678 N N . SER A 1 88 ? -13.019 -3.193 16.925 1.00 88.56 88 SER A N 1
ATOM 679 C CA . SER A 1 88 ? -13.997 -2.372 17.650 1.00 88.56 88 SER A CA 1
ATOM 680 C C . SER A 1 88 ? -14.116 -0.938 17.107 1.00 88.56 88 SER A C 1
ATOM 682 O O . SER A 1 88 ? -14.819 -0.122 17.698 1.00 88.56 88 SER A O 1
ATOM 684 N N . GLY A 1 89 ? -13.407 -0.591 16.027 1.00 85.88 89 GLY A N 1
ATOM 685 C CA . GLY A 1 89 ? -13.399 0.743 15.418 1.00 85.88 89 GLY A CA 1
ATOM 686 C C . GLY A 1 89 ? -12.528 1.783 16.136 1.00 85.88 89 GLY A C 1
ATOM 687 O O . GLY A 1 89 ? -12.556 2.959 15.778 1.00 85.88 89 GLY A O 1
ATOM 688 N N . THR A 1 90 ? -11.745 1.380 17.141 1.00 89.56 90 THR A N 1
ATOM 689 C CA . THR A 1 90 ? -10.866 2.284 17.901 1.00 89.56 90 THR A CA 1
ATOM 690 C C . THR A 1 90 ? -9.589 2.574 17.106 1.00 89.56 90 THR A C 1
ATOM 692 O O . THR A 1 90 ? -8.927 1.617 16.695 1.00 89.56 90 THR A O 1
ATOM 695 N N . PRO A 1 91 ? -9.201 3.848 16.902 1.00 91.06 91 PRO A N 1
ATOM 696 C CA . PRO A 1 91 ? -7.966 4.188 16.203 1.00 91.06 91 PRO A CA 1
ATOM 697 C C . PRO A 1 91 ? -6.734 3.828 17.051 1.00 91.06 91 PRO A C 1
ATOM 699 O O . PRO A 1 91 ? -6.620 4.243 18.202 1.00 91.06 91 PRO A O 1
ATOM 702 N N . LEU A 1 92 ? -5.807 3.064 16.472 1.00 91.00 92 LEU A N 1
ATOM 703 C CA . LEU A 1 92 ? -4.548 2.625 17.090 1.00 91.00 92 LEU A CA 1
ATOM 704 C C . LEU A 1 92 ? -3.340 3.422 16.591 1.00 91.00 92 LEU A C 1
ATOM 706 O O . LEU A 1 92 ? -2.402 3.691 17.340 1.00 91.00 92 LEU A O 1
ATOM 710 N N . VAL A 1 93 ? -3.360 3.799 15.314 1.00 91.56 93 VAL A N 1
ATOM 711 C CA . VAL A 1 93 ? -2.324 4.608 14.667 1.00 91.56 93 VAL A CA 1
ATOM 712 C C . VAL A 1 93 ? -3.014 5.708 13.892 1.00 91.56 93 VAL A C 1
ATOM 714 O O . VAL A 1 93 ? -4.049 5.479 13.273 1.00 91.56 93 VAL A O 1
ATOM 717 N N . ASN A 1 94 ? -2.421 6.893 13.934 1.00 91.94 94 ASN A N 1
ATOM 718 C CA . ASN A 1 94 ? -2.777 8.018 13.092 1.00 91.94 94 ASN A CA 1
ATOM 719 C C . ASN A 1 94 ? -1.484 8.549 12.482 1.00 91.94 94 ASN A C 1
ATOM 721 O O . ASN A 1 94 ? -0.537 8.842 13.217 1.00 91.94 94 ASN A O 1
ATOM 725 N N . SER A 1 95 ? -1.439 8.605 11.158 1.00 91.62 95 SER A N 1
ATOM 726 C CA . SER A 1 95 ? -0.278 9.057 10.407 1.00 91.62 95 SER A CA 1
ATOM 727 C C . SER A 1 95 ? -0.684 10.005 9.287 1.00 91.62 95 SER A C 1
ATOM 729 O O . SER A 1 95 ? -1.835 10.037 8.847 1.00 91.62 95 SER A O 1
ATOM 731 N N . THR A 1 96 ? 0.274 10.798 8.824 1.00 92.00 96 THR A N 1
ATO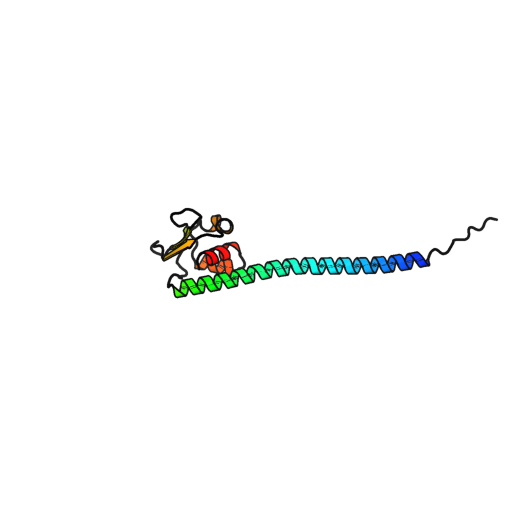M 732 C CA . THR A 1 96 ? 0.071 11.750 7.734 1.00 92.00 96 THR A CA 1
ATOM 733 C C . THR A 1 96 ? 0.057 11.016 6.398 1.00 92.00 96 THR A C 1
ATOM 735 O O . THR A 1 96 ? 1.011 10.329 6.044 1.00 92.00 96 THR A O 1
ATOM 738 N N . ALA A 1 97 ? -1.005 11.218 5.625 1.00 91.50 97 ALA A N 1
ATOM 739 C CA . ALA A 1 97 ? -1.180 10.635 4.302 1.00 91.50 97 ALA A CA 1
ATOM 740 C C . ALA A 1 97 ? -0.435 11.461 3.240 1.00 91.50 97 ALA A C 1
ATOM 742 O O . ALA A 1 97 ? -1.032 12.258 2.513 1.00 91.50 97 ALA A O 1
ATOM 743 N N . THR A 1 98 ? 0.888 11.311 3.171 1.00 91.31 98 THR A N 1
ATOM 744 C CA . THR A 1 98 ? 1.740 12.056 2.225 1.00 91.31 98 THR A CA 1
ATOM 745 C C . THR A 1 98 ? 1.436 11.684 0.772 1.00 91.31 98 THR A C 1
ATOM 747 O O . THR A 1 98 ? 1.537 12.522 -0.122 1.00 91.31 98 THR A O 1
ATOM 750 N N . ASN A 1 99 ? 1.007 10.445 0.536 1.00 90.88 99 ASN A N 1
ATOM 751 C CA . ASN A 1 99 ? 0.727 9.894 -0.785 1.00 90.88 99 ASN A CA 1
ATOM 752 C C . ASN A 1 99 ? -0.777 9.717 -1.049 1.00 90.88 99 ASN A C 1
ATOM 754 O O . ASN A 1 99 ? -1.157 8.941 -1.925 1.00 90.88 99 ASN A O 1
ATOM 758 N N . ALA A 1 100 ? -1.637 10.450 -0.332 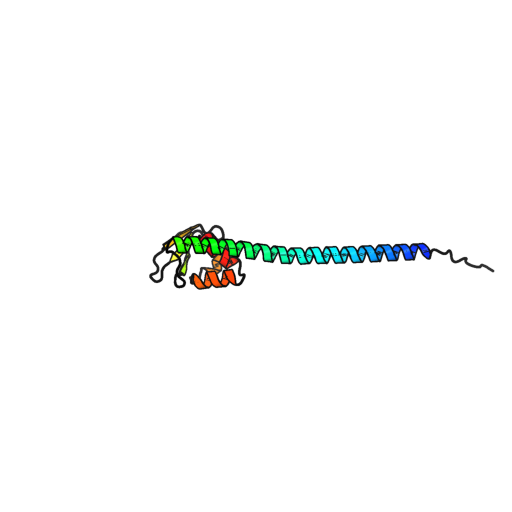1.00 88.88 100 ALA A N 1
ATOM 759 C CA . ALA A 1 100 ? -3.095 10.312 -0.385 1.00 88.88 100 ALA A CA 1
ATOM 760 C C . ALA A 1 100 ? -3.674 10.243 -1.809 1.00 88.88 100 ALA A C 1
ATOM 762 O O . ALA A 1 100 ? -4.547 9.425 -2.090 1.00 88.88 100 ALA A O 1
ATOM 763 N N . ASP A 1 101 ? -3.171 11.058 -2.740 1.00 90.31 101 ASP A N 1
ATOM 764 C CA . ASP A 1 101 ? -3.656 11.082 -4.125 1.00 90.31 101 ASP A CA 1
ATOM 765 C C . ASP A 1 101 ? -3.472 9.765 -4.886 1.00 90.31 101 ASP A C 1
ATOM 767 O O . ASP A 1 101 ? -4.191 9.527 -5.855 1.00 90.31 101 ASP A O 1
ATOM 771 N N . LYS A 1 102 ? -2.543 8.906 -4.454 1.00 90.12 102 LYS A N 1
ATOM 772 C CA . LYS A 1 102 ? -2.272 7.606 -5.081 1.00 90.12 102 LYS A CA 1
ATOM 773 C C . LYS A 1 102 ? -3.291 6.539 -4.699 1.00 90.12 102 LYS A C 1
ATOM 775 O O . LYS A 1 102 ? -3.558 5.646 -5.495 1.00 90.12 102 LYS A O 1
ATOM 780 N N . TYR A 1 103 ? -3.849 6.612 -3.493 1.00 90.38 103 TYR A N 1
ATOM 781 C CA . TYR A 1 103 ? -4.647 5.523 -2.927 1.00 90.38 103 TYR A CA 1
ATOM 782 C C . TYR A 1 103 ? -6.000 5.955 -2.365 1.00 90.38 103 TYR A C 1
ATOM 784 O O . TYR A 1 103 ? -6.711 5.134 -1.787 1.00 90.38 103 TYR A O 1
ATOM 792 N N . LYS A 1 104 ? -6.389 7.223 -2.528 1.00 89.06 104 LYS A N 1
ATOM 793 C CA . LYS A 1 104 ? -7.599 7.759 -1.894 1.00 89.06 104 LYS A CA 1
ATOM 794 C C . LYS A 1 104 ? -8.884 7.007 -2.201 1.00 89.06 104 LYS A C 1
ATOM 796 O O . LYS A 1 104 ? -9.715 6.841 -1.311 1.00 89.06 104 LYS A O 1
ATOM 801 N N . ASP A 1 105 ? -9.004 6.506 -3.422 1.00 88.44 105 ASP A N 1
ATOM 802 C CA . ASP A 1 105 ? -10.176 5.758 -3.869 1.00 88.44 105 ASP A CA 1
ATOM 803 C C . ASP A 1 105 ? -10.203 4.326 -3.301 1.00 88.44 105 ASP A C 1
ATOM 805 O O . ASP A 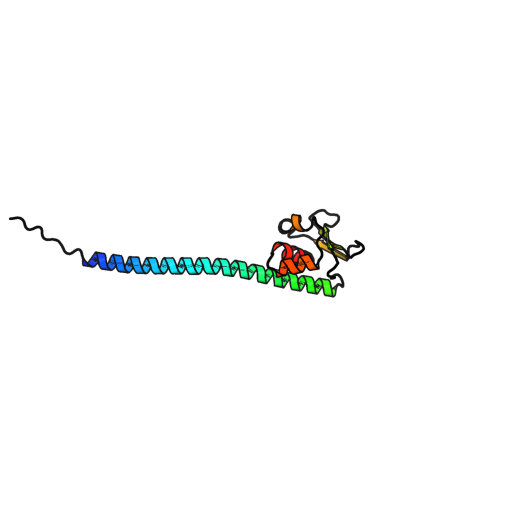1 105 ? -11.249 3.685 -3.285 1.00 88.44 105 ASP A O 1
ATOM 809 N N . LEU A 1 106 ? -9.070 3.832 -2.785 1.00 88.94 106 LEU A N 1
ATOM 810 C CA . LEU A 1 106 ? -8.928 2.488 -2.213 1.00 88.94 106 LEU A CA 1
ATOM 811 C C . LEU A 1 106 ? -9.329 2.424 -0.732 1.00 88.94 106 LEU A C 1
ATOM 813 O O . LEU A 1 106 ? -9.703 1.360 -0.247 1.00 88.94 106 LEU A O 1
ATOM 817 N N . ILE A 1 107 ? -9.252 3.545 -0.007 1.00 88.12 107 ILE A N 1
ATOM 818 C CA . ILE A 1 107 ? -9.579 3.611 1.430 1.00 88.12 107 ILE A CA 1
ATOM 819 C C . ILE A 1 107 ? -11.086 3.748 1.672 1.00 88.12 107 ILE A C 1
ATOM 821 O O . ILE A 1 107 ? -11.575 3.352 2.726 1.00 88.12 107 ILE A O 1
ATOM 825 N N . GLY A 1 108 ? -11.855 4.225 0.686 1.00 78.50 108 GLY A N 1
ATOM 826 C CA . GLY A 1 108 ? -13.306 4.415 0.818 1.00 78.50 108 GLY A CA 1
ATOM 827 C C . GLY A 1 108 ? -14.098 3.140 1.147 1.00 78.50 108 GLY A C 1
ATOM 828 O O . GLY A 1 108 ? -15.221 3.233 1.634 1.00 78.50 108 GLY A O 1
ATOM 829 N N . SER A 1 109 ? -13.521 1.955 0.921 1.00 78.81 109 SER A N 1
ATOM 830 C CA . SER A 1 109 ? -14.107 0.658 1.282 1.00 78.81 109 SER A CA 1
ATOM 831 C C . SER A 1 109 ? -13.592 0.084 2.609 1.00 78.81 109 SER A C 1
ATOM 833 O O . SER A 1 109 ? -13.771 -1.111 2.838 1.00 78.81 109 SER A O 1
ATOM 835 N N . THR A 1 110 ? -12.886 0.885 3.416 1.00 83.50 110 THR A N 1
ATOM 836 C CA . THR A 1 110 ? -12.277 0.501 4.704 1.00 83.50 110 THR A CA 1
ATOM 837 C C . THR A 1 110 ? -11.568 -0.862 4.668 1.00 83.50 110 THR A C 1
ATOM 839 O O . THR A 1 110 ? -11.913 -1.784 5.415 1.00 83.50 110 THR A O 1
ATOM 842 N N . PRO A 1 111 ? -10.589 -1.043 3.760 1.00 92.44 111 PRO A N 1
ATOM 843 C CA . PRO A 1 111 ? -9.967 -2.340 3.538 1.00 92.44 111 PRO A CA 1
ATOM 844 C C . PRO A 1 111 ? -9.258 -2.851 4.796 1.00 92.44 111 PRO A C 1
ATOM 846 O O . PRO A 1 111 ? -8.666 -2.089 5.566 1.00 92.44 111 PRO A O 1
ATOM 849 N N . LYS A 1 112 ? -9.268 -4.174 4.974 1.00 94.69 112 LYS A N 1
ATOM 850 C CA . LYS A 1 112 ? -8.466 -4.833 6.007 1.00 94.69 112 LYS A CA 1
ATOM 851 C C . LYS A 1 112 ? -6.973 -4.666 5.725 1.00 94.69 112 LYS A C 1
ATOM 853 O O . LYS A 1 112 ? -6.548 -4.728 4.570 1.00 94.69 112 LYS A O 1
ATOM 858 N N . LEU A 1 113 ? -6.173 -4.549 6.779 1.00 93.25 113 LEU A N 1
ATOM 859 C CA . LEU A 1 113 ? -4.712 -4.470 6.731 1.00 93.25 113 LEU A CA 1
ATOM 860 C C . LEU A 1 113 ? -4.105 -5.658 5.987 1.00 93.25 113 LEU A C 1
ATOM 862 O O . LEU A 1 113 ? -3.218 -5.463 5.157 1.00 93.25 113 LEU A O 1
ATOM 866 N N . LYS A 1 114 ? -4.654 -6.864 6.187 1.00 94.81 114 LYS A N 1
ATOM 867 C CA . LYS A 1 114 ? -4.260 -8.045 5.411 1.00 94.81 114 LYS A CA 1
ATOM 868 C C . LYS A 1 114 ? -4.450 -7.837 3.910 1.00 94.81 114 LYS A C 1
ATOM 870 O O . LYS A 1 114 ? -3.542 -8.092 3.129 1.00 94.81 114 LYS A O 1
ATOM 875 N N . THR A 1 115 ? -5.615 -7.340 3.500 1.00 94.56 115 THR A N 1
ATOM 876 C CA . THR A 1 115 ? -5.916 -7.075 2.088 1.00 94.56 115 THR A CA 1
ATOM 877 C C . THR A 1 115 ? -4.994 -6.005 1.515 1.00 94.56 115 THR A C 1
ATOM 879 O O . THR A 1 115 ? -4.533 -6.146 0.386 1.00 94.56 115 THR A O 1
ATOM 882 N N . VAL A 1 116 ? -4.692 -4.953 2.278 1.00 94.50 116 VAL A N 1
ATOM 883 C CA . VAL A 1 116 ? -3.740 -3.918 1.853 1.00 94.50 116 VAL A CA 1
ATOM 884 C C . VAL A 1 116 ? -2.348 -4.520 1.640 1.00 94.50 116 VAL A C 1
ATOM 886 O O . VAL A 1 116 ? -1.729 -4.297 0.600 1.00 94.50 116 VAL A O 1
ATOM 889 N N . TYR A 1 117 ? -1.880 -5.336 2.583 1.00 94.94 117 TYR A N 1
ATOM 890 C CA . TYR A 1 117 ? -0.589 -6.012 2.497 1.00 94.94 117 TYR A CA 1
ATOM 891 C C . TYR A 1 117 ? -0.488 -6.970 1.319 1.00 94.94 117 TYR A C 1
ATOM 893 O O . TYR A 1 117 ? 0.435 -6.854 0.515 1.00 94.94 117 TYR A O 1
ATOM 901 N N . ASP A 1 118 ? -1.457 -7.871 1.179 1.00 95.00 118 ASP A N 1
ATOM 902 C CA . ASP A 1 118 ? -1.458 -8.869 0.114 1.00 95.00 118 ASP A CA 1
ATOM 903 C C . ASP A 1 118 ? -1.469 -8.197 -1.267 1.00 95.00 118 ASP A C 1
ATOM 905 O O . ASP A 1 118 ? -0.732 -8.609 -2.162 1.00 95.00 118 ASP A O 1
ATOM 909 N N . ASN A 1 119 ? -2.236 -7.112 -1.439 1.00 94.19 119 ASN A N 1
ATOM 910 C CA . ASN A 1 119 ? -2.251 -6.369 -2.699 1.00 94.19 119 ASN A CA 1
ATOM 911 C C . ASN A 1 119 ? -0.930 -5.631 -2.966 1.00 94.19 119 ASN A C 1
ATOM 913 O O . ASN A 1 119 ? -0.459 -5.642 -4.105 1.00 94.19 119 ASN A O 1
ATOM 917 N N . CYS A 1 120 ? -0.290 -5.047 -1.950 1.00 94.25 120 CYS A N 1
ATOM 918 C CA . CYS A 1 120 ? 1.051 -4.480 -2.115 1.00 94.25 120 CYS A CA 1
ATOM 919 C C . CYS A 1 120 ? 2.063 -5.556 -2.558 1.00 94.25 120 CYS A C 1
ATOM 921 O O . CYS A 1 120 ? 2.794 -5.378 -3.537 1.00 94.25 120 CYS A O 1
ATOM 923 N N . MET A 1 121 ? 2.051 -6.719 -1.903 1.00 92.88 121 MET A N 1
ATOM 924 C CA . MET A 1 121 ? 2.960 -7.827 -2.224 1.00 92.88 121 MET A CA 1
ATOM 925 C C . MET A 1 121 ? 2.653 -8.484 -3.574 1.00 92.88 121 MET A C 1
ATOM 927 O O . MET A 1 121 ? 3.555 -9.003 -4.224 1.00 92.88 121 MET A O 1
ATOM 931 N N . SER A 1 122 ? 1.413 -8.383 -4.057 1.00 92.56 122 SER A N 1
ATOM 932 C CA . SER A 1 122 ? 1.039 -8.802 -5.415 1.00 92.56 122 SER A CA 1
ATOM 933 C C . SER A 1 122 ? 1.554 -7.873 -6.524 1.00 92.56 122 SER A C 1
ATOM 935 O O . SER A 1 122 ? 1.436 -8.206 -7.702 1.00 92.56 122 SER A O 1
ATOM 937 N N . GLY A 1 123 ? 2.132 -6.722 -6.162 1.00 87.81 123 GLY A N 1
ATOM 938 C CA . GLY A 1 123 ? 2.662 -5.749 -7.112 1.00 87.81 123 GLY A CA 1
ATOM 939 C C . GLY A 1 123 ? 1.694 -4.614 -7.449 1.00 87.81 123 GLY A C 1
ATOM 940 O O . GLY A 1 123 ? 1.764 -4.053 -8.539 1.00 87.81 123 GLY A O 1
ATOM 941 N N . ASN A 1 124 ? 0.793 -4.245 -6.535 1.00 91.06 124 ASN A N 1
ATOM 942 C CA . ASN A 1 124 ? 0.011 -3.020 -6.673 1.00 91.06 124 ASN A CA 1
ATOM 943 C C . ASN A 1 124 ? 0.626 -1.886 -5.839 1.00 91.06 124 ASN A C 1
ATOM 945 O O . ASN A 1 124 ? 0.482 -1.839 -4.615 1.00 91.06 124 ASN A O 1
ATOM 949 N N . GLU A 1 125 ? 1.287 -0.951 -6.522 1.00 91.50 125 GLU A N 1
ATOM 950 C CA . GLU A 1 125 ? 2.021 0.164 -5.911 1.00 91.50 125 GLU A CA 1
ATOM 951 C C . GLU A 1 125 ? 1.145 1.040 -5.003 1.00 91.50 125 GLU A C 1
ATOM 953 O O . GLU A 1 125 ? 1.593 1.471 -3.940 1.00 91.50 125 GLU A O 1
ATOM 958 N N . ASN A 1 126 ? -0.124 1.258 -5.367 1.00 92.44 126 ASN A N 1
ATOM 959 C CA . ASN A 1 126 ? -1.033 2.122 -4.607 1.00 92.44 126 ASN A CA 1
ATOM 960 C C . ASN A 1 126 ? -1.276 1.584 -3.190 1.00 92.44 126 ASN A C 1
ATOM 962 O O . ASN A 1 126 ? -1.335 2.360 -2.239 1.00 92.44 126 ASN A O 1
ATOM 966 N N . TYR A 1 127 ? -1.351 0.260 -3.031 1.00 93.50 127 TYR A N 1
ATOM 967 C CA . TYR A 1 127 ? -1.474 -0.364 -1.713 1.00 93.50 127 TYR A CA 1
ATOM 968 C C . TYR A 1 127 ? -0.168 -0.325 -0.917 1.00 93.50 127 TYR A C 1
ATOM 970 O O . TYR A 1 127 ? -0.206 -0.253 0.310 1.00 93.50 127 TYR A O 1
ATOM 978 N N . CYS A 1 128 ? 0.988 -0.315 -1.583 1.00 94.00 128 CYS A N 1
ATOM 979 C CA . CYS A 1 128 ? 2.260 -0.122 -0.891 1.00 94.00 128 CYS A CA 1
ATOM 980 C C . CYS A 1 128 ? 2.375 1.291 -0.313 1.00 94.00 128 CYS A C 1
ATOM 982 O O . CYS A 1 128 ? 2.808 1.438 0.825 1.00 94.00 128 CYS A O 1
ATOM 984 N N . TYR A 1 129 ? 1.911 2.318 -1.033 1.00 93.44 129 TYR A N 1
ATOM 985 C CA . TYR A 1 129 ? 1.881 3.689 -0.510 1.00 93.44 129 TYR A CA 1
ATOM 986 C C . TYR A 1 129 ? 1.010 3.843 0.745 1.00 93.44 129 TYR A C 1
ATOM 988 O O . TYR A 1 129 ? 1.371 4.620 1.626 1.00 93.44 129 TYR A O 1
ATOM 996 N N . ILE A 1 130 ? -0.081 3.074 0.866 1.00 93.44 130 ILE A N 1
ATOM 997 C CA . ILE A 1 130 ? -0.892 3.024 2.095 1.00 93.44 130 ILE A CA 1
ATOM 998 C C . ILE A 1 130 ? -0.031 2.575 3.283 1.00 93.44 130 ILE A C 1
ATOM 1000 O O . ILE A 1 130 ? -0.051 3.205 4.335 1.00 93.44 130 ILE A O 1
ATOM 1004 N N . LEU A 1 131 ? 0.726 1.485 3.122 1.00 93.50 131 LEU A N 1
ATOM 1005 C CA . LEU A 1 131 ? 1.565 0.937 4.192 1.00 93.50 131 LEU A CA 1
ATOM 1006 C C . LEU A 1 131 ? 2.724 1.865 4.537 1.00 93.50 131 LEU A C 1
ATOM 1008 O O . LEU A 1 131 ? 3.004 2.054 5.714 1.00 93.50 131 LEU A O 1
ATOM 1012 N N . ILE A 1 132 ? 3.357 2.465 3.529 1.00 92.88 132 ILE A N 1
ATOM 1013 C CA . ILE A 1 132 ? 4.459 3.415 3.718 1.00 92.88 132 ILE A CA 1
ATOM 1014 C C . ILE A 1 132 ? 3.997 4.632 4.520 1.00 92.88 132 ILE A C 1
ATOM 1016 O O . ILE A 1 132 ? 4.693 5.047 5.435 1.00 92.88 132 ILE A O 1
ATOM 1020 N N . ASP A 1 133 ? 2.819 5.187 4.224 1.00 92.81 133 ASP A N 1
ATOM 1021 C CA . ASP A 1 133 ? 2.298 6.322 4.993 1.00 92.81 133 ASP A CA 1
ATOM 1022 C C . ASP A 1 133 ? 1.902 5.924 6.430 1.00 92.81 133 ASP A C 1
ATOM 1024 O O . ASP A 1 133 ? 1.838 6.784 7.306 1.00 92.81 133 ASP A O 1
ATOM 1028 N N . LEU A 1 134 ? 1.636 4.642 6.700 1.0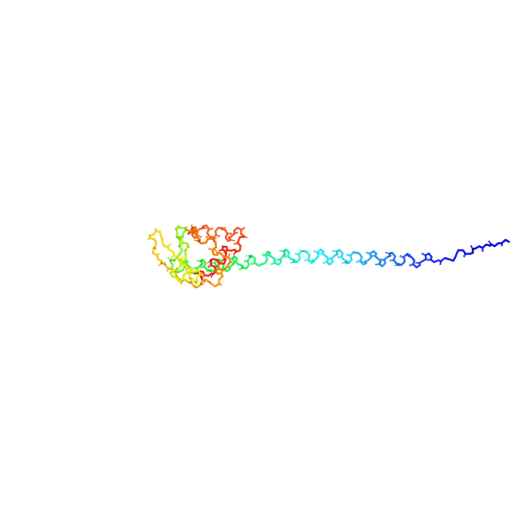0 90.62 134 LEU A N 1
ATOM 1029 C CA . LEU A 1 134 ? 1.231 4.141 8.018 1.00 90.62 134 LEU A CA 1
ATOM 1030 C C . LEU A 1 134 ? 2.390 3.825 8.978 1.00 90.62 134 LEU A C 1
ATOM 1032 O O . LEU A 1 134 ? 2.145 3.773 10.189 1.00 90.62 134 LEU A O 1
ATOM 1036 N N . GLY A 1 135 ? 3.601 3.570 8.475 1.00 76.94 135 GLY A N 1
ATOM 1037 C CA . GLY A 1 135 ? 4.716 3.019 9.259 1.00 76.94 135 GLY A CA 1
ATOM 1038 C C . GLY A 1 135 ? 5.984 3.851 9.296 1.00 76.94 135 GLY A C 1
ATOM 1039 O O . GLY A 1 135 ? 6.190 4.708 8.417 1.00 76.94 135 GLY A O 1
#

pLDDT: mean 84.87, std 12.34, range [46.41, 95.0]

Foldseek 3Di:
DDDDPPPPPPVVVVVVVVVVVVVVVVVVVVVVVVVVVVVVVLVVVLVVLLVLLVVLQVVCVVQVNDDQQWWWADDPVPLQWIFTADPVRHTSFIFGLPPSVLQVVVRVVRDGPNVLNVCSVVRDSSSSSSSNRGD

Secondary structure (DSSP, 8-state):
---------HHHHHHHHHHHHHHHHHHHHHHHHHHHHHHHHHHHHHHHHHHHHHHHHHHHHHTT---TT-EEEE-TTSTTEEEEE-TTS-EEEEEE-TTHHHHHHHHTT--BHHHHHHHHHTT-HHHHHHHHHH-